Protein AF-A0A7W4J329-F1 (afdb_monomer_lite)

pLDDT: mean 89.07, std 11.71, range [52.5, 97.62]

Radius of gyration: 14.09 Å; chains: 1; bounding box: 31×22×42 Å

Foldseek 3Di:
DQDLVNLLVVLVVVLVDPPDDPVNNVVSVVVNVVSVVVVVVVVVVVVVPDDD

Structure (mmCIF, N/CA/C/O backbone):
data_AF-A0A7W4J329-F1
#
_entry.id   AF-A0A7W4J329-F1
#
loop_
_atom_site.group_PDB
_atom_site.id
_atom_site.type_symbol
_atom_site.label_atom_id
_atom_site.label_alt_id
_atom_site.label_comp_id
_atom_site.label_asym_id
_atom_site.label_entity_id
_atom_site.label_seq_id
_atom_site.pdbx_PDB_ins_code
_atom_site.Cartn_x
_atom_site.Cartn_y
_atom_site.Cartn_z
_atom_site.occupancy
_atom_site.B_iso_or_equiv
_atom_site.auth_seq_id
_atom_site.auth_comp_id
_atom_site.auth_asym_id
_atom_site.auth_atom_id
_atom_site.pdbx_PDB_model_num
ATOM 1 N N . MET A 1 1 ? 7.782 -16.497 -1.165 1.00 63.19 1 MET A N 1
ATOM 2 C CA . MET A 1 1 ? 8.380 -15.159 -0.976 1.00 63.19 1 MET A CA 1
ATOM 3 C C . MET A 1 1 ? 7.342 -14.158 -1.430 1.00 63.19 1 MET A C 1
ATOM 5 O O . MET A 1 1 ? 6.863 -14.312 -2.543 1.00 63.19 1 MET A O 1
ATOM 9 N N . THR A 1 2 ? 6.933 -13.226 -0.576 1.00 80.06 2 THR A N 1
ATOM 10 C CA . THR A 1 2 ? 5.994 -12.164 -0.956 1.00 80.06 2 THR A CA 1
ATOM 11 C C . THR A 1 2 ? 6.691 -11.185 -1.892 1.00 80.06 2 THR A C 1
ATOM 13 O O . THR A 1 2 ? 7.794 -10.715 -1.609 1.00 80.06 2 THR A O 1
ATOM 16 N N . THR A 1 3 ? 6.080 -10.926 -3.043 1.00 91.75 3 THR A N 1
ATOM 17 C CA . THR A 1 3 ? 6.565 -9.927 -3.995 1.00 91.75 3 THR A CA 1
ATOM 18 C C . THR A 1 3 ? 6.141 -8.525 -3.557 1.00 91.75 3 THR A C 1
ATOM 20 O O . THR A 1 3 ? 5.238 -8.360 -2.738 1.00 91.75 3 THR A O 1
ATOM 23 N N . LEU A 1 4 ? 6.771 -7.490 -4.122 1.00 91.19 4 LEU A N 1
ATOM 24 C CA . LEU A 1 4 ? 6.359 -6.102 -3.879 1.00 91.19 4 LEU A CA 1
ATOM 25 C C . LEU A 1 4 ? 4.899 -5.864 -4.306 1.00 91.19 4 LEU A C 1
ATOM 27 O O . LEU A 1 4 ? 4.166 -5.139 -3.637 1.00 91.19 4 LEU A O 1
ATOM 31 N N . TYR A 1 5 ? 4.461 -6.541 -5.370 1.00 91.31 5 TYR A N 1
ATOM 32 C CA . TYR A 1 5 ? 3.070 -6.555 -5.803 1.00 91.31 5 TYR A CA 1
ATOM 33 C C . TYR A 1 5 ? 2.139 -7.167 -4.743 1.00 91.31 5 TYR A C 1
ATOM 35 O O . TYR A 1 5 ? 1.112 -6.570 -4.420 1.00 91.31 5 TYR A O 1
ATOM 43 N N . ASP A 1 6 ? 2.519 -8.299 -4.139 1.00 94.12 6 ASP A N 1
ATOM 44 C CA . ASP A 1 6 ? 1.732 -8.924 -3.064 1.00 94.12 6 ASP A CA 1
ATOM 45 C C . ASP A 1 6 ? 1.604 -7.996 -1.851 1.00 94.12 6 ASP A C 1
ATOM 47 O O . ASP A 1 6 ? 0.513 -7.848 -1.301 1.00 94.12 6 ASP A O 1
ATOM 51 N N . THR A 1 7 ? 2.686 -7.303 -1.475 1.00 93.94 7 THR A N 1
ATOM 52 C CA . THR A 1 7 ? 2.662 -6.297 -0.403 1.00 93.94 7 THR A CA 1
ATOM 53 C C . THR A 1 7 ? 1.683 -5.163 -0.715 1.00 93.94 7 THR A C 1
ATOM 55 O O . THR A 1 7 ? 0.877 -4.792 0.135 1.00 93.94 7 THR A O 1
ATOM 58 N N . ILE A 1 8 ? 1.683 -4.638 -1.945 1.00 95.94 8 ILE A N 1
ATOM 59 C CA . ILE A 1 8 ? 0.736 -3.594 -2.372 1.00 95.94 8 ILE A CA 1
ATOM 60 C C . ILE A 1 8 ? -0.713 -4.088 -2.265 1.00 95.94 8 ILE A C 1
ATOM 62 O O . ILE A 1 8 ? -1.585 -3.361 -1.781 1.00 95.94 8 ILE A O 1
ATOM 66 N N . GLN A 1 9 ? -0.984 -5.318 -2.705 1.00 95.38 9 GLN A N 1
ATOM 67 C CA . GLN A 1 9 ? -2.327 -5.897 -2.657 1.00 95.38 9 GLN A CA 1
ATOM 68 C C . GLN A 1 9 ? -2.790 -6.158 -1.220 1.00 95.38 9 GLN A C 1
ATOM 70 O O . GLN A 1 9 ? -3.948 -5.887 -0.898 1.00 95.38 9 GLN A O 1
ATOM 75 N N . GLN A 1 10 ? -1.887 -6.590 -0.342 1.00 96.06 10 GLN A N 1
ATOM 76 C CA . GLN A 1 10 ? -2.175 -6.753 1.078 1.00 96.06 10 GLN A CA 1
ATOM 77 C C . GLN A 1 10 ? -2.521 -5.411 1.738 1.00 96.06 10 GLN A C 1
ATOM 79 O O . GLN A 1 10 ? -3.573 -5.295 2.362 1.00 96.06 10 GLN A O 1
ATOM 84 N N . LEU A 1 11 ? -1.716 -4.365 1.523 1.00 95.75 11 LEU A N 1
ATOM 85 C CA . LEU A 1 11 ? -1.975 -3.028 2.077 1.00 95.75 11 LEU A CA 1
ATOM 86 C C . LEU A 1 11 ? -3.310 -2.447 1.581 1.00 95.75 11 LEU A C 1
ATOM 88 O O . LEU A 1 11 ? -4.048 -1.812 2.338 1.00 95.75 11 LEU A O 1
ATOM 92 N N . ARG A 1 12 ? -3.669 -2.692 0.314 1.00 95.94 12 ARG A N 1
ATOM 93 C CA . ARG A 1 12 ? -4.991 -2.334 -0.228 1.00 95.94 12 ARG A CA 1
ATOM 94 C C . ARG A 1 12 ? -6.117 -3.075 0.488 1.00 95.94 12 ARG A C 1
ATOM 96 O O . ARG A 1 12 ? -7.108 -2.438 0.840 1.00 95.94 12 ARG A O 1
ATOM 103 N N . ALA A 1 13 ? -5.964 -4.378 0.718 1.00 95.94 13 ALA A N 1
ATOM 104 C CA . ALA A 1 13 ? -6.943 -5.173 1.453 1.00 95.94 13 ALA A CA 1
ATOM 105 C C . ALA A 1 13 ? -7.088 -4.674 2.899 1.00 95.94 13 ALA A C 1
ATOM 107 O O . ALA A 1 13 ? -8.207 -4.453 3.361 1.00 95.94 13 ALA A O 1
ATOM 108 N N . GLU A 1 14 ? -5.982 -4.382 3.583 1.00 94.31 14 GLU A N 1
ATOM 109 C CA . GLU A 1 14 ? -5.999 -3.836 4.942 1.00 94.31 14 GLU A CA 1
ATOM 110 C C . GLU A 1 14 ? -6.753 -2.502 5.016 1.00 94.31 14 GLU A C 1
ATOM 112 O O . GLU A 1 14 ? -7.578 -2.315 5.910 1.00 94.31 14 GLU A O 1
ATOM 117 N N . LEU A 1 15 ? -6.590 -1.607 4.033 1.00 95.00 15 LEU A N 1
ATOM 118 C CA . LEU A 1 15 ? -7.341 -0.343 3.981 1.00 95.00 15 LEU A CA 1
ATOM 119 C C . LEU A 1 15 ? -8.861 -0.517 3.856 1.00 95.00 15 LEU A C 1
ATOM 121 O O . LEU A 1 15 ? -9.596 0.410 4.222 1.00 95.00 15 LEU A O 1
ATOM 125 N N . THR A 1 16 ? -9.341 -1.661 3.363 1.00 94.06 16 THR A N 1
ATOM 126 C CA . THR A 1 16 ? -10.782 -1.968 3.321 1.00 94.06 16 THR A CA 1
ATOM 127 C C . THR A 1 16 ? -11.338 -2.408 4.676 1.00 94.06 16 THR A C 1
ATOM 129 O O . THR A 1 16 ? -12.552 -2.384 4.870 1.00 94.06 16 THR A O 1
ATOM 132 N N . SER A 1 17 ? -10.473 -2.733 5.644 1.00 91.00 17 SER A N 1
ATOM 133 C CA . SER A 1 17 ? -10.891 -3.107 6.993 1.00 91.00 17 SER A CA 1
ATOM 134 C C . SER A 1 17 ? -11.589 -1.946 7.711 1.00 91.00 17 SER A C 1
ATOM 136 O O . SER A 1 17 ? -11.124 -0.798 7.719 1.00 91.00 17 SER A O 1
ATOM 138 N N . PHE A 1 18 ? -12.716 -2.259 8.352 1.00 83.69 18 PHE A N 1
ATOM 139 C CA . PHE A 1 18 ? -13.521 -1.301 9.113 1.00 83.69 18 PHE A CA 1
ATOM 140 C C . PHE A 1 18 ? -12.919 -0.978 10.492 1.00 83.69 18 PHE A C 1
ATOM 142 O O . PHE A 1 18 ? -13.272 0.028 11.101 1.00 83.69 18 PHE A O 1
ATOM 149 N N . HIS A 1 19 ? -11.978 -1.792 10.977 1.00 91.75 19 HIS A N 1
ATOM 150 C CA . HIS A 1 19 ? -11.431 -1.677 12.335 1.00 91.75 19 HIS A CA 1
ATOM 151 C C . HIS A 1 19 ? -10.245 -0.712 12.465 1.00 91.75 19 HIS A C 1
ATOM 153 O O . HIS A 1 19 ? -9.742 -0.513 13.565 1.00 91.75 19 HIS A O 1
ATOM 159 N N . LEU A 1 20 ? -9.804 -0.094 11.367 1.00 93.44 20 LEU A N 1
ATOM 160 C CA . LEU A 1 20 ? -8.667 0.821 11.386 1.00 93.44 20 LEU A CA 1
ATOM 161 C C . LEU A 1 20 ? -9.028 2.171 12.006 1.00 93.44 20 LEU A C 1
ATOM 163 O O . LEU A 1 20 ? -9.912 2.891 11.527 1.00 93.44 20 LEU A O 1
ATOM 167 N N . THR A 1 21 ? -8.239 2.586 12.989 1.00 95.19 21 THR A N 1
ATOM 168 C CA . THR A 1 21 ? -8.203 3.975 13.440 1.00 95.19 21 THR A CA 1
ATOM 169 C C . THR A 1 21 ? -7.68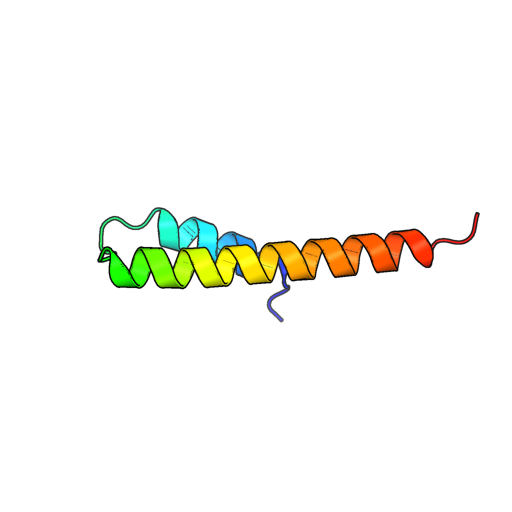7 4.892 12.328 1.00 95.19 21 THR A C 1
ATOM 171 O O . THR A 1 21 ? -7.040 4.478 11.361 1.00 95.19 21 THR A O 1
ATOM 174 N N . ARG A 1 22 ? -7.922 6.202 12.471 1.00 95.06 22 ARG A N 1
ATOM 175 C CA . ARG A 1 22 ? -7.401 7.202 11.521 1.00 95.06 22 ARG A CA 1
ATOM 176 C C . ARG A 1 22 ? -5.875 7.154 11.398 1.00 95.06 22 ARG A C 1
ATOM 178 O O . ARG A 1 22 ? -5.359 7.349 10.301 1.00 95.06 22 ARG A O 1
ATOM 185 N N . ARG A 1 23 ? -5.170 6.896 12.506 1.00 96.31 23 ARG A N 1
ATOM 186 C CA . ARG A 1 23 ? -3.704 6.838 12.542 1.00 96.31 23 ARG A CA 1
ATOM 187 C C . ARG A 1 23 ? -3.178 5.599 11.824 1.00 96.31 23 ARG A C 1
ATOM 189 O O . ARG A 1 23 ? -2.280 5.734 11.001 1.00 96.31 23 ARG A O 1
ATOM 196 N N . GLU A 1 24 ? -3.764 4.432 12.076 1.00 96.06 24 GLU A N 1
ATOM 197 C CA . GLU A 1 24 ? -3.389 3.191 11.382 1.00 96.06 24 G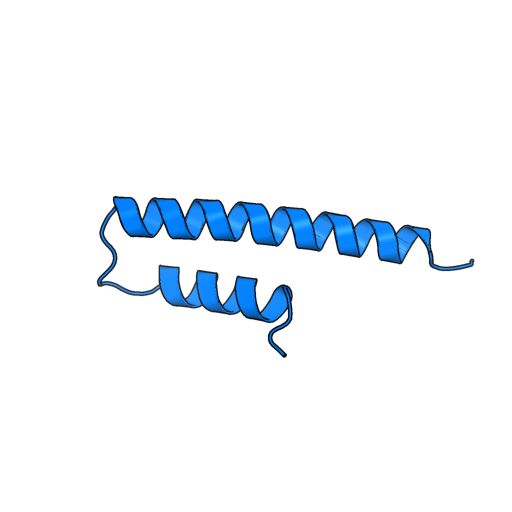LU A CA 1
ATOM 198 C C . GLU A 1 24 ? -3.674 3.300 9.885 1.00 96.06 24 GLU A C 1
ATOM 200 O O . GLU A 1 24 ? -2.809 3.019 9.062 1.00 96.06 24 GLU A O 1
ATOM 205 N N . ARG A 1 25 ? -4.840 3.841 9.515 1.00 96.25 25 ARG A N 1
ATOM 206 C CA . ARG A 1 25 ? -5.174 4.108 8.112 1.00 96.25 25 ARG A CA 1
ATOM 207 C C . ARG A 1 25 ? -4.164 5.044 7.442 1.00 96.25 25 ARG A C 1
ATOM 209 O O . ARG A 1 25 ? -3.852 4.850 6.272 1.00 96.25 25 ARG A O 1
ATOM 216 N N . ALA A 1 26 ? -3.683 6.071 8.142 1.00 96.69 26 ALA A N 1
ATOM 217 C CA . ALA A 1 26 ? -2.667 6.978 7.611 1.00 96.69 26 ALA A CA 1
ATOM 218 C C . ALA A 1 26 ? -1.307 6.282 7.435 1.00 96.69 26 ALA A C 1
ATOM 220 O O . ALA A 1 26 ? -0.664 6.483 6.408 1.00 96.69 26 ALA A O 1
ATOM 221 N N . ALA A 1 27 ? -0.906 5.434 8.388 1.00 97.31 27 ALA A N 1
ATOM 222 C CA . ALA A 1 27 ? 0.326 4.653 8.301 1.00 97.31 27 ALA A CA 1
ATOM 223 C C . ALA A 1 27 ? 0.298 3.684 7.107 1.00 97.31 27 ALA A C 1
ATOM 225 O O . ALA A 1 27 ? 1.189 3.735 6.265 1.00 97.31 27 ALA A O 1
ATOM 226 N N . ILE A 1 28 ? -0.780 2.905 6.963 1.00 96.06 28 ILE A N 1
ATOM 227 C CA . ILE A 1 28 ? -0.953 1.958 5.849 1.00 96.06 28 ILE A CA 1
ATOM 228 C C . ILE A 1 28 ? -0.972 2.695 4.501 1.00 96.06 28 ILE A C 1
ATOM 230 O O . ILE A 1 28 ? -0.394 2.229 3.524 1.00 96.06 28 ILE A O 1
ATOM 234 N N . LYS A 1 29 ? -1.592 3.882 4.423 1.00 97.00 29 LYS A N 1
ATOM 235 C CA . LYS A 1 29 ? -1.552 4.712 3.205 1.00 97.00 29 LYS A CA 1
ATOM 236 C C . LYS A 1 29 ? -0.142 5.188 2.860 1.00 97.00 29 LYS A C 1
ATOM 238 O O . LYS A 1 29 ? 0.205 5.200 1.683 1.00 97.00 29 LYS A O 1
ATOM 243 N N . ALA A 1 30 ? 0.640 5.607 3.854 1.00 97.62 30 ALA A N 1
ATOM 244 C CA . ALA A 1 30 ? 2.018 6.041 3.639 1.00 97.62 30 ALA A CA 1
ATOM 245 C C . ALA A 1 30 ? 2.890 4.876 3.148 1.00 97.62 30 ALA A C 1
ATOM 247 O O . A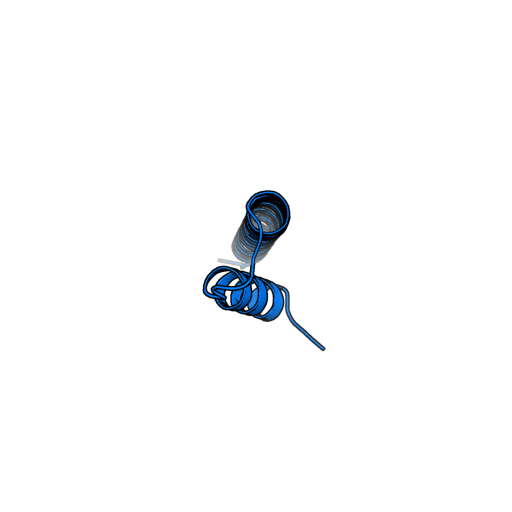LA A 1 30 ? 3.643 5.032 2.188 1.00 97.62 30 ALA A O 1
ATOM 248 N N . GLU A 1 31 ? 2.719 3.697 3.747 1.00 97.00 31 GLU A N 1
ATOM 249 C CA . GLU A 1 31 ? 3.405 2.476 3.327 1.00 97.00 31 GLU A CA 1
ATOM 250 C C . GLU A 1 31 ? 3.011 2.062 1.904 1.00 97.00 31 GLU A C 1
ATOM 252 O O . GLU A 1 31 ? 3.877 1.805 1.069 1.00 97.00 31 GLU A O 1
ATOM 257 N N . LEU A 1 32 ? 1.714 2.101 1.583 1.00 97.06 32 LEU A N 1
ATOM 258 C CA . LEU A 1 32 ? 1.209 1.812 0.242 1.00 97.06 32 LEU A CA 1
ATOM 259 C C . LEU A 1 32 ? 1.781 2.778 -0.802 1.00 97.06 32 LEU A C 1
ATOM 261 O O . LEU A 1 32 ? 2.172 2.346 -1.885 1.00 97.06 32 LEU A O 1
ATOM 265 N N . ALA A 1 33 ? 1.855 4.073 -0.490 1.00 97.00 33 ALA A N 1
ATOM 266 C CA . ALA A 1 33 ? 2.427 5.068 -1.392 1.00 97.00 33 ALA A CA 1
ATOM 267 C C . ALA A 1 33 ? 3.917 4.802 -1.665 1.00 97.00 33 ALA A C 1
ATOM 269 O O . ALA A 1 33 ? 4.342 4.837 -2.820 1.00 97.00 33 ALA A O 1
ATOM 270 N N . ALA A 1 34 ? 4.693 4.473 -0.627 1.00 96.38 34 ALA A N 1
ATOM 271 C CA . ALA A 1 34 ? 6.103 4.119 -0.772 1.00 96.38 34 ALA A CA 1
ATOM 272 C C . ALA A 1 34 ? 6.293 2.828 -1.586 1.00 96.38 34 ALA A C 1
ATOM 274 O O . ALA A 1 34 ? 7.155 2.768 -2.462 1.00 96.38 34 ALA A O 1
ATOM 275 N N . ALA A 1 35 ? 5.461 1.810 -1.345 1.00 95.56 35 ALA A N 1
ATOM 276 C CA . ALA A 1 35 ? 5.511 0.550 -2.080 1.00 95.56 35 ALA A CA 1
ATOM 277 C C . ALA A 1 35 ? 5.186 0.739 -3.572 1.00 95.56 35 ALA A C 1
ATOM 279 O O . ALA A 1 35 ? 5.886 0.193 -4.423 1.00 95.56 35 ALA A O 1
ATOM 280 N N . ILE A 1 36 ? 4.179 1.559 -3.896 1.00 95.56 36 ILE A N 1
ATOM 281 C CA . ILE A 1 36 ? 3.831 1.908 -5.283 1.00 95.56 36 ILE A CA 1
ATOM 282 C C . ILE A 1 36 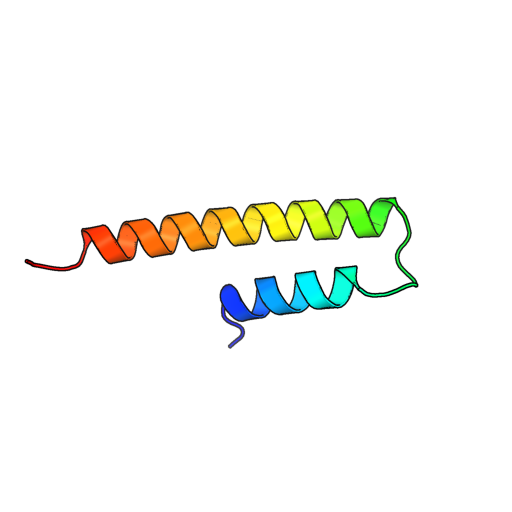? 4.973 2.672 -5.961 1.00 95.56 36 ILE A C 1
ATOM 284 O O . ILE A 1 36 ? 5.316 2.348 -7.094 1.00 95.56 36 ILE A O 1
ATOM 288 N N . ALA A 1 37 ? 5.580 3.652 -5.284 1.00 95.31 37 ALA A N 1
ATOM 289 C CA . ALA A 1 37 ? 6.712 4.399 -5.836 1.00 95.31 37 ALA A CA 1
ATOM 290 C C . ALA A 1 37 ? 7.888 3.466 -6.162 1.00 95.31 37 ALA A C 1
ATOM 292 O O . ALA A 1 37 ? 8.419 3.499 -7.270 1.00 95.31 37 ALA A O 1
ATOM 293 N N . ARG A 1 38 ? 8.216 2.555 -5.240 1.00 93.88 38 ARG A N 1
ATOM 294 C CA . ARG A 1 38 ? 9.262 1.549 -5.445 1.00 93.88 38 ARG A CA 1
ATOM 295 C C . ARG A 1 38 ? 8.936 0.581 -6.583 1.00 93.88 38 ARG A C 1
ATOM 297 O O . ARG A 1 38 ? 9.842 0.162 -7.295 1.00 93.88 38 ARG A O 1
ATOM 304 N N . GLN A 1 39 ? 7.669 0.202 -6.757 1.00 92.38 39 GLN A N 1
ATOM 305 C CA . GLN A 1 39 ? 7.256 -0.640 -7.882 1.00 92.38 39 GLN A CA 1
ATOM 306 C C . GLN A 1 39 ? 7.447 0.112 -9.202 1.00 92.38 39 GLN A C 1
ATOM 308 O O . GLN A 1 39 ? 8.067 -0.425 -10.109 1.00 92.38 39 GLN A O 1
ATOM 313 N N . ALA A 1 40 ? 7.031 1.379 -9.269 1.00 91.88 40 ALA A N 1
ATOM 314 C CA . ALA A 1 40 ? 7.215 2.209 -10.456 1.00 91.88 40 ALA A CA 1
ATOM 315 C C . ALA A 1 40 ? 8.698 2.429 -10.811 1.00 91.88 40 ALA A C 1
ATOM 317 O O . ALA A 1 40 ? 9.046 2.449 -11.986 1.00 91.88 40 ALA A O 1
ATOM 318 N N . GLU A 1 41 ? 9.582 2.581 -9.821 1.00 92.69 41 GLU A N 1
ATOM 319 C CA . GLU A 1 41 ? 11.033 2.642 -10.049 1.00 92.69 41 GLU A CA 1
ATOM 320 C C . GLU A 1 41 ? 11.578 1.338 -10.642 1.00 92.69 41 GLU A C 1
ATOM 322 O O . GLU A 1 41 ? 12.386 1.378 -11.567 1.00 92.69 41 GLU A O 1
ATOM 327 N N . ARG A 1 42 ? 11.114 0.182 -10.148 1.00 89.19 42 ARG A N 1
ATOM 328 C CA . ARG A 1 42 ? 11.514 -1.129 -10.682 1.00 89.19 42 ARG A CA 1
ATOM 329 C C . ARG A 1 42 ? 11.013 -1.349 -12.100 1.00 89.19 42 ARG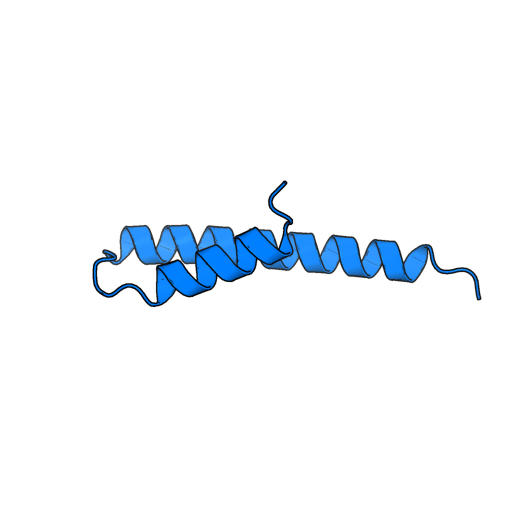 A C 1
ATOM 331 O O . ARG A 1 42 ? 11.770 -1.860 -12.914 1.00 89.19 42 ARG A O 1
ATOM 338 N N . ASP A 1 43 ? 9.771 -0.966 -12.376 1.00 87.88 43 ASP A N 1
ATOM 339 C CA . ASP A 1 43 ? 9.176 -1.109 -13.704 1.00 87.88 43 ASP A CA 1
ATOM 340 C C . ASP A 1 43 ? 9.941 -0.243 -14.721 1.00 87.88 43 ASP A C 1
ATOM 342 O O . ASP A 1 43 ? 10.328 -0.734 -15.773 1.00 87.88 43 ASP A O 1
ATOM 346 N N . ARG A 1 44 ? 10.293 1.002 -14.359 1.00 87.06 44 ARG A N 1
ATOM 347 C CA . ARG A 1 44 ? 11.134 1.871 -15.206 1.00 87.06 44 ARG A CA 1
ATOM 348 C C . ARG A 1 44 ? 12.522 1.294 -15.468 1.00 87.06 44 ARG A C 1
ATOM 350 O O . ARG A 1 44 ? 12.992 1.358 -16.596 1.00 87.06 44 ARG A O 1
ATOM 357 N N . ALA A 1 45 ? 13.177 0.754 -14.441 1.00 84.38 45 ALA A N 1
ATOM 358 C CA . ALA A 1 45 ? 14.494 0.141 -14.602 1.00 84.38 45 ALA A CA 1
ATOM 359 C C . ALA A 1 45 ? 14.433 -1.106 -15.501 1.00 84.38 45 ALA A C 1
ATOM 361 O O . ALA A 1 45 ? 15.330 -1.326 -16.306 1.00 84.38 45 ALA A O 1
ATOM 362 N N . ALA A 1 46 ? 13.360 -1.896 -15.400 1.00 79.38 46 ALA A N 1
ATOM 363 C CA . ALA A 1 46 ? 13.149 -3.056 -16.261 1.00 79.38 46 ALA A CA 1
ATOM 364 C C . ALA A 1 46 ? 12.888 -2.660 -17.726 1.00 79.38 46 ALA A C 1
ATOM 366 O O . ALA A 1 46 ? 13.379 -3.333 -18.629 1.00 79.38 46 ALA A O 1
ATOM 367 N N . ASP A 1 47 ? 12.162 -1.562 -17.960 1.00 74.69 47 ASP A N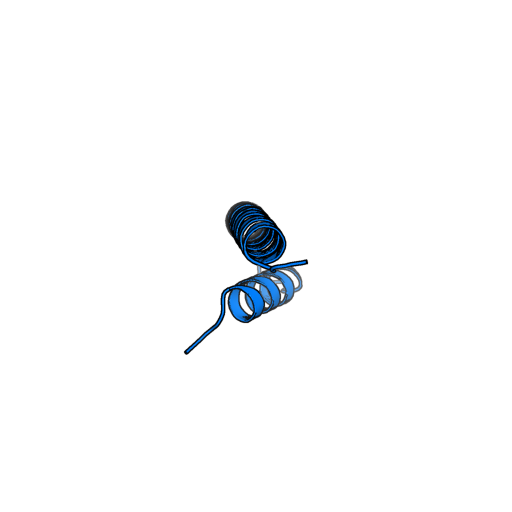 1
ATOM 368 C CA . ASP A 1 47 ? 11.931 -1.019 -19.304 1.00 74.69 47 ASP A CA 1
ATOM 369 C C . ASP A 1 47 ? 13.228 -0.478 -19.943 1.00 74.69 47 ASP A C 1
ATOM 371 O O . ASP A 1 47 ? 13.405 -0.577 -21.155 1.00 74.69 47 ASP A O 1
ATOM 375 N N . GLU A 1 48 ? 14.152 0.067 -19.143 1.00 71.12 48 GLU A N 1
ATOM 376 C CA . GLU A 1 48 ? 15.453 0.580 -19.607 1.00 71.12 48 GLU A CA 1
ATOM 377 C C . GLU A 1 48 ? 16.466 -0.542 -19.923 1.00 71.12 48 GLU A C 1
ATOM 379 O O . GLU A 1 48 ? 17.354 -0.360 -20.756 1.00 71.12 48 GLU A O 1
ATOM 384 N N . GLU A 1 49 ? 16.311 -1.724 -19.317 1.00 60.84 49 GLU A N 1
ATOM 385 C CA . GLU A 1 49 ? 17.152 -2.910 -19.556 1.00 60.84 49 GLU A CA 1
ATOM 386 C C . GLU A 1 49 ? 16.671 -3.802 -20.719 1.00 60.84 49 GLU A C 1
ATOM 388 O O . GLU A 1 49 ? 17.344 -4.779 -21.062 1.00 60.84 49 GLU A O 1
ATOM 393 N N . ALA A 1 50 ? 15.538 -3.492 -21.358 1.00 52.50 50 ALA A N 1
ATOM 394 C CA . ALA A 1 50 ? 15.055 -4.237 -22.520 1.00 52.50 50 ALA A CA 1
ATOM 395 C C . ALA A 1 50 ? 15.853 -3.855 -23.791 1.00 52.50 50 ALA A C 1
ATOM 397 O O . ALA A 1 50 ? 15.750 -2.715 -24.251 1.00 52.50 50 ALA A O 1
ATOM 398 N N . PRO A 1 51 ? 16.642 -4.767 -24.403 1.00 54.50 51 PRO A N 1
ATOM 399 C CA . PRO A 1 51 ? 17.306 -4.474 -25.668 1.00 54.50 51 PRO A CA 1
ATOM 400 C C . PRO A 1 51 ? 16.266 -4.391 -26.795 1.00 54.50 51 PRO A C 1
ATOM 402 O O . PRO A 1 51 ? 15.373 -5.237 -26.885 1.00 54.50 51 PRO A O 1
ATOM 405 N N . ALA A 1 52 ? 16.398 -3.352 -27.624 1.00 58.22 52 ALA A N 1
ATOM 406 C CA . ALA A 1 52 ? 15.613 -3.127 -28.840 1.00 58.22 52 ALA A CA 1
ATOM 407 C C . ALA A 1 52 ? 15.859 -4.192 -29.921 1.00 58.22 52 ALA A C 1
ATOM 409 O O . ALA A 1 52 ? 16.994 -4.721 -29.993 1.00 58.22 52 ALA A O 1
#

Sequence (52 aa):
MTTLYDTIQQLRAELTSFHLTRRERAAIKAELAAAIARQAERDRAADEEAPA

Secondary structure (DSSP, 8-state):
---HHHHHHHHHHHHH-TT--HHHHHHHHHHHHHHHHHHHHHHHHHHHT---

Organism: NCBI:txid1017181